Protein AF-A0A8S9WKL7-F1 (afdb_monomer_lite)

InterPro domains:
  IPR009832 Protein of unknown function DUF1397 [PF07165] (41-107)
  IPR009832 Protein of unknown function DUF1397 [PTHR20997] (5-107)

Radius of gyration: 20.12 Å; chains: 1; bounding box: 42×40×59 Å

pLDDT: mean 77.12, std 14.75, range [45.91, 96.38]

Sequence (107 aa):
MKYLLFAVMFIFIVVADQDAESALQSLQDKLPSNLLNELPSLNEGHDGIREKCLKNGNNEAYEKVLEARNEFPSCVKGRFDYEEMQKEIDEAKPTGDLDKVFRMYCR

Secondary structure (DSSP, 8-state):
-HHHHHHHHHHHHHTTSHHHHHHHHHHHTTS-HHHHTTSPPHHHHHHHHHHHHHHHS-HHHHHHHHHHHHHHHHHHHHH--HHHHHHHHHHHTTTT-HHHHHHHH--

Foldseek 3Di:
DVVVVVVVVVVVVVPPPPPPVVVVVVVLVVDDPVVNVVDDPPVCVLVVLVCVCVVPHNPVSNVVVVVVVVCVVVVCVVQDDPVVLVVVCVVCVVVVNNVVSCVVRPD

Organism: Apolygus lucorum (NCBI:txid248454)

Structure (mmCIF, N/CA/C/O backbone):
data_AF-A0A8S9WKL7-F1
#
_entry.id   AF-A0A8S9WKL7-F1
#
loop_
_atom_site.group_PDB
_atom_site.id
_atom_site.type_symbol
_atom_site.label_atom_id
_atom_site.label_alt_id
_atom_site.label_comp_id
_atom_site.label_asym_id
_atom_site.label_entity_id
_atom_site.label_seq_id
_atom_site.pdbx_PDB_ins_code
_atom_site.Cartn_x
_atom_site.Cartn_y
_atom_site.Cartn_z
_atom_site.occupancy
_atom_site.B_iso_or_equiv
_atom_site.auth_seq_id
_atom_site.auth_comp_id
_atom_site.auth_asym_id
_atom_site.auth_atom_id
_atom_site.pdbx_PDB_model_num
ATOM 1 N N . MET A 1 1 ? -23.428 24.976 -32.117 1.00 55.38 1 MET A N 1
ATOM 2 C CA . MET A 1 1 ? -23.371 23.494 -32.124 1.00 55.38 1 MET A CA 1
ATOM 3 C C . MET A 1 1 ? -21.957 22.917 -32.064 1.00 55.38 1 MET A C 1
ATOM 5 O O . MET A 1 1 ? -21.763 21.954 -31.341 1.00 55.38 1 MET A O 1
ATOM 9 N N . LYS A 1 2 ? -20.952 23.509 -32.730 1.00 49.44 2 LYS A N 1
ATOM 10 C CA . LYS A 1 2 ? -19.543 23.068 -32.628 1.00 49.44 2 LYS A CA 1
ATOM 11 C C . LYS A 1 2 ? -18.967 23.135 -31.202 1.00 49.44 2 LYS A C 1
ATOM 13 O O . LYS A 1 2 ? -18.360 22.173 -30.761 1.00 49.44 2 LYS A O 1
ATOM 18 N N . TYR A 1 3 ? -19.224 24.213 -30.459 1.00 56.84 3 TYR A N 1
ATOM 19 C CA . TYR A 1 3 ? -18.735 24.365 -29.077 1.00 56.84 3 TYR A CA 1
ATOM 20 C C . TYR A 1 3 ? -19.369 23.378 -28.085 1.00 56.84 3 TYR A C 1
ATOM 22 O O . TYR A 1 3 ? -18.711 22.960 -27.142 1.00 56.84 3 TYR A O 1
ATOM 30 N N . LEU A 1 4 ? -20.613 22.952 -28.339 1.00 54.94 4 LEU A N 1
ATOM 31 C CA . LEU A 1 4 ? -21.302 21.944 -27.529 1.00 54.94 4 LEU A CA 1
ATOM 32 C C . LEU A 1 4 ? -20.679 20.552 -27.739 1.00 54.94 4 LEU A C 1
ATOM 34 O O . LEU A 1 4 ? -20.453 19.827 -26.781 1.00 54.94 4 LEU A O 1
ATOM 38 N N . LEU A 1 5 ? -20.328 20.213 -28.986 1.00 56.44 5 LEU A N 1
ATOM 39 C CA . LEU A 1 5 ? -19.610 18.976 -29.319 1.00 56.44 5 LEU A CA 1
ATOM 40 C C . LEU A 1 5 ? -18.180 18.961 -28.756 1.00 56.44 5 LEU A C 1
ATOM 42 O O . LEU A 1 5 ? -17.739 17.932 -28.255 1.00 56.44 5 LEU A O 1
ATOM 46 N N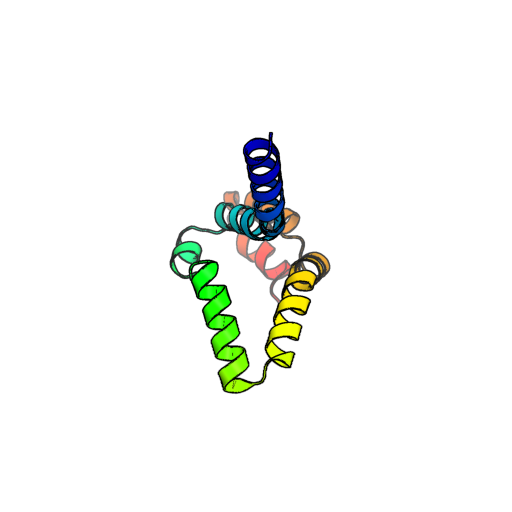 . PHE A 1 6 ? -17.478 20.100 -28.782 1.00 58.09 6 PHE A N 1
ATOM 47 C CA . PHE A 1 6 ? -16.155 20.232 -28.160 1.00 58.09 6 PHE A CA 1
ATOM 48 C C . PHE A 1 6 ? -16.210 20.113 -26.628 1.00 58.09 6 PHE A C 1
ATOM 50 O O . PHE A 1 6 ? -15.341 19.470 -26.049 1.00 58.09 6 PHE A O 1
ATOM 57 N N . ALA A 1 7 ? -17.242 20.661 -25.977 1.00 60.41 7 ALA A N 1
ATOM 58 C CA . ALA A 1 7 ? -17.430 20.529 -24.531 1.00 60.41 7 ALA A CA 1
ATOM 59 C C . ALA A 1 7 ? -17.703 19.075 -24.110 1.00 60.41 7 ALA A C 1
ATOM 61 O O . ALA A 1 7 ? -17.120 18.601 -23.142 1.00 60.41 7 ALA A O 1
ATOM 62 N N . VAL A 1 8 ? -18.523 18.339 -24.868 1.00 60.91 8 VAL A N 1
ATOM 63 C CA . VAL A 1 8 ? -18.809 16.920 -24.589 1.00 60.91 8 VAL A CA 1
ATOM 64 C C . VAL A 1 8 ? -17.565 16.044 -24.799 1.00 60.91 8 VAL A C 1
ATOM 66 O O . VAL A 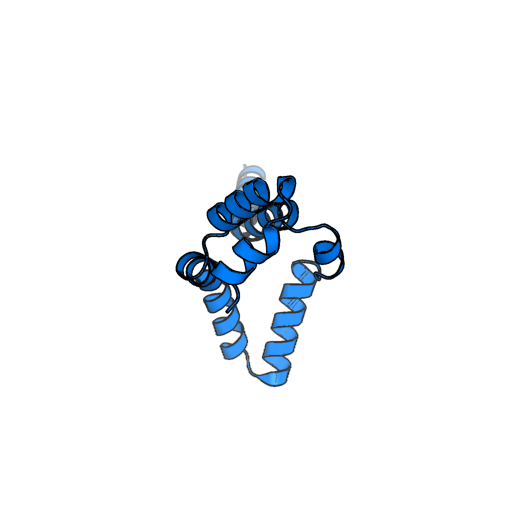1 8 ? -17.306 15.163 -23.989 1.00 60.91 8 VAL A O 1
ATOM 69 N N . MET A 1 9 ? -16.740 16.325 -25.815 1.00 58.78 9 MET A N 1
ATOM 70 C CA . MET A 1 9 ? -15.447 15.649 -26.028 1.00 58.78 9 MET A CA 1
ATOM 71 C C . MET A 1 9 ? -14.452 15.884 -24.883 1.00 58.78 9 MET A C 1
ATOM 73 O O . MET A 1 9 ? -13.782 14.948 -24.459 1.00 58.78 9 MET A O 1
ATOM 77 N N . PHE A 1 10 ? -14.379 17.105 -24.343 1.00 53.72 10 PHE A N 1
ATOM 78 C CA . PHE A 1 10 ? -13.523 17.404 -23.189 1.00 53.72 10 PHE A CA 1
ATOM 79 C C . PHE A 1 10 ? -13.960 16.657 -21.924 1.00 53.72 10 PHE A C 1
ATOM 81 O O . PHE A 1 10 ? -13.109 16.232 -21.151 1.00 53.72 10 PHE A O 1
ATOM 88 N N . ILE A 1 11 ? -15.266 16.445 -21.735 1.00 56.62 11 ILE A N 1
ATOM 89 C CA . ILE A 1 11 ? -15.802 15.692 -20.592 1.00 56.62 11 ILE A CA 1
ATOM 90 C C . ILE A 1 11 ? -15.411 14.206 -20.671 1.00 56.62 11 ILE A C 1
ATOM 92 O O . ILE A 1 11 ? -15.105 13.612 -19.645 1.00 56.62 11 ILE A O 1
ATOM 96 N N . PHE A 1 12 ? -15.347 13.611 -21.869 1.00 51.62 12 PHE A N 1
ATOM 97 C CA . PHE A 1 12 ? -14.966 12.200 -22.031 1.00 51.62 12 PHE A CA 1
ATOM 98 C C . PHE A 1 12 ? -13.481 11.915 -21.757 1.00 51.62 12 PHE A C 1
ATOM 100 O O . PHE A 1 12 ? -13.159 10.821 -21.306 1.00 51.62 12 PHE A O 1
ATOM 107 N N . ILE A 1 13 ? -12.579 12.875 -21.993 1.00 52.25 13 ILE A N 1
ATOM 108 C CA . ILE A 1 13 ? -11.132 12.684 -21.765 1.00 52.25 13 ILE A CA 1
ATOM 109 C C . ILE A 1 13 ? -10.804 12.634 -20.259 1.00 52.25 13 ILE A C 1
ATOM 111 O O . ILE A 1 13 ? -9.872 11.945 -19.861 1.00 52.25 13 ILE A O 1
ATOM 115 N N . VAL A 1 14 ? -11.589 13.308 -19.411 1.00 51.88 14 VAL A N 1
ATOM 116 C CA . VAL A 1 14 ? -11.341 13.400 -17.956 1.00 51.88 14 VAL A CA 1
ATOM 117 C C . VAL A 1 14 ? -11.737 12.119 -17.197 1.00 51.88 14 VAL A C 1
ATOM 119 O O . VAL A 1 14 ? -11.255 11.882 -16.096 1.00 51.88 14 VAL A O 1
ATOM 122 N N . VAL A 1 15 ? -12.583 11.257 -17.772 1.00 50.25 15 VAL A N 1
ATOM 123 C CA . VAL A 1 15 ? -13.156 10.086 -17.070 1.00 50.25 15 VAL A CA 1
ATOM 124 C C . VAL A 1 15 ? -12.210 8.867 -17.041 1.00 50.25 15 VAL A C 1
ATOM 126 O O . VAL A 1 15 ? -12.499 7.888 -16.365 1.00 50.25 15 VAL A O 1
ATOM 129 N N . ALA A 1 16 ? -11.055 8.904 -17.714 1.00 45.91 16 ALA A N 1
ATOM 130 C CA . ALA A 1 16 ? -10.161 7.741 -17.812 1.00 45.91 16 ALA A CA 1
ATOM 131 C C . ALA A 1 16 ? -9.210 7.521 -16.608 1.00 45.91 16 ALA A C 1
ATOM 133 O O . ALA A 1 16 ? -8.590 6.464 -16.540 1.00 45.91 16 ALA A O 1
ATOM 134 N N . ASP A 1 17 ? -9.100 8.471 -15.668 1.00 50.34 17 ASP A N 1
ATOM 135 C CA . ASP A 1 17 ? -8.138 8.415 -14.541 1.00 50.34 17 ASP A CA 1
ATOM 136 C C . ASP A 1 17 ? -8.781 8.200 -13.149 1.00 50.34 17 ASP A C 1
ATOM 138 O O . ASP A 1 17 ? -8.083 8.067 -12.144 1.00 50.34 17 ASP A O 1
ATOM 142 N N . GLN A 1 18 ? -10.116 8.139 -13.050 1.00 48.75 18 GLN A N 1
ATOM 143 C CA . GLN A 1 18 ? -10.819 8.201 -11.753 1.00 48.75 18 GLN A CA 1
ATOM 144 C C . GLN A 1 18 ? -10.622 6.974 -10.841 1.00 48.75 18 GLN A C 1
ATOM 146 O O . GLN A 1 18 ? -10.831 7.063 -9.628 1.00 48.75 18 GLN A O 1
ATOM 151 N N . ASP A 1 19 ? -10.215 5.830 -11.385 1.00 55.81 19 ASP A N 1
ATOM 152 C CA . ASP A 1 19 ? -10.228 4.564 -10.644 1.00 55.8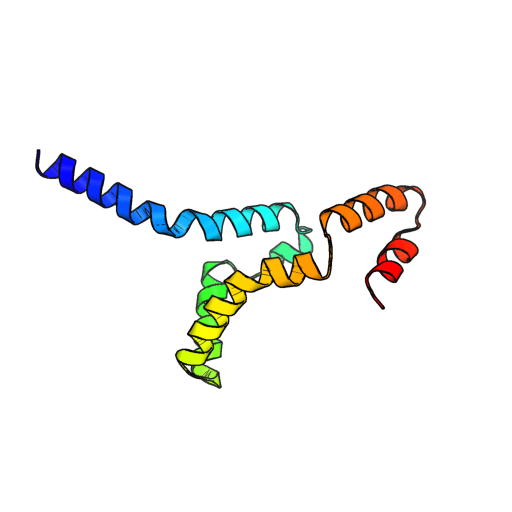1 19 ASP A CA 1
ATOM 153 C C . ASP A 1 19 ? -9.012 4.387 -9.718 1.00 55.81 19 ASP A C 1
ATOM 155 O O . ASP A 1 19 ? -9.122 3.797 -8.643 1.00 55.81 19 ASP A O 1
ATOM 159 N N . ALA A 1 20 ? -7.842 4.913 -10.094 1.00 56.22 20 ALA A N 1
ATOM 160 C CA . ALA A 1 20 ? -6.618 4.751 -9.304 1.00 56.22 20 ALA A CA 1
ATOM 161 C C . ALA A 1 20 ? -6.531 5.755 -8.140 1.00 56.22 20 ALA A C 1
ATOM 163 O O . ALA A 1 20 ? -6.132 5.386 -7.033 1.00 56.22 20 ALA A O 1
ATOM 164 N N . GLU A 1 21 ? -6.938 7.006 -8.371 1.00 59.31 21 GLU A N 1
ATOM 165 C CA . GLU A 1 21 ? -6.947 8.054 -7.342 1.00 59.31 21 GLU A CA 1
ATOM 166 C C . GLU A 1 21 ? -7.968 7.754 -6.236 1.00 59.31 21 GLU A C 1
ATOM 168 O O . GLU A 1 21 ? -7.660 7.876 -5.049 1.00 59.31 21 GLU A O 1
ATOM 173 N N . SER A 1 22 ? -9.161 7.287 -6.616 1.00 59.66 22 SER A N 1
ATOM 174 C CA . SER A 1 22 ? -10.226 6.938 -5.669 1.00 59.66 22 SER A CA 1
ATOM 175 C C . SER A 1 22 ? -9.871 5.720 -4.807 1.00 59.66 22 SER A C 1
ATOM 177 O O . SER A 1 22 ? -10.125 5.715 -3.599 1.00 59.66 22 SER A O 1
ATOM 179 N N . ALA A 1 23 ? -9.212 4.710 -5.386 1.00 61.34 23 ALA A N 1
ATOM 180 C CA . ALA A 1 23 ? -8.731 3.549 -4.645 1.00 61.34 23 ALA A CA 1
ATOM 181 C C . ALA A 1 23 ? -7.649 3.929 -3.622 1.00 61.34 23 ALA A C 1
ATOM 183 O O . ALA A 1 23 ? -7.693 3.450 -2.486 1.00 61.34 23 ALA A O 1
ATOM 184 N N . LEU A 1 24 ? -6.710 4.819 -3.970 1.00 62.84 24 LEU A N 1
ATOM 185 C CA . LEU A 1 24 ? -5.687 5.240 -3.013 1.00 62.84 24 LEU A CA 1
ATOM 186 C C . LEU A 1 24 ? -6.244 6.161 -1.915 1.00 62.84 24 LEU A C 1
ATOM 188 O O . LEU A 1 24 ? -5.842 6.024 -0.762 1.00 62.84 24 LEU A O 1
ATOM 192 N N . GLN A 1 25 ? -7.210 7.030 -2.230 1.00 63.81 25 GLN A N 1
ATOM 193 C CA . GLN A 1 25 ? -7.921 7.820 -1.214 1.00 63.81 25 GLN A CA 1
ATOM 194 C C . GLN A 1 25 ? -8.622 6.924 -0.188 1.00 63.81 25 GLN A C 1
ATOM 196 O O . GLN A 1 25 ? -8.523 7.160 1.013 1.00 63.81 25 GLN A O 1
ATOM 201 N N . SER A 1 26 ? -9.236 5.825 -0.635 1.00 63.94 26 SER A N 1
ATOM 202 C CA . SER A 1 26 ? -9.872 4.869 0.280 1.00 63.94 26 SER A CA 1
ATOM 203 C C . SER A 1 26 ? -8.881 4.152 1.213 1.00 63.94 26 SER A C 1
ATOM 205 O O . SER A 1 26 ? -9.244 3.755 2.321 1.00 63.94 26 SER A O 1
ATOM 207 N N . LEU A 1 27 ? -7.620 3.996 0.787 1.00 64.06 27 LEU A N 1
ATOM 208 C CA . LEU A 1 27 ? -6.538 3.463 1.619 1.00 64.06 27 LEU A CA 1
ATOM 209 C C . LEU A 1 27 ? -6.001 4.521 2.583 1.00 64.06 27 LEU A C 1
ATOM 211 O O . LEU A 1 27 ? -5.655 4.195 3.717 1.00 64.06 27 LEU A O 1
ATOM 215 N N . GLN A 1 28 ? -5.962 5.780 2.146 1.00 66.56 28 GLN A N 1
ATOM 216 C CA . GLN A 1 28 ? -5.513 6.910 2.949 1.00 66.56 28 GLN A CA 1
ATOM 217 C C . GLN A 1 28 ? -6.394 7.099 4.190 1.00 66.56 28 GLN A C 1
ATOM 219 O O . GLN A 1 28 ? -5.867 7.269 5.284 1.00 66.56 28 GLN A O 1
ATOM 224 N N . ASP A 1 29 ? -7.709 6.929 4.056 1.00 68.12 29 ASP A N 1
ATOM 225 C CA . ASP A 1 29 ? -8.648 6.999 5.183 1.00 68.12 29 ASP A CA 1
ATOM 226 C C . ASP A 1 29 ? -8.505 5.842 6.189 1.00 68.12 29 ASP A C 1
ATOM 228 O O . ASP A 1 2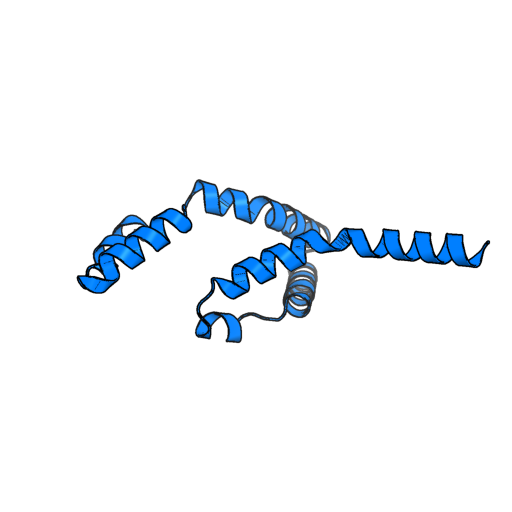9 ? -8.904 5.967 7.349 1.00 68.12 29 ASP A O 1
ATOM 232 N N . LYS A 1 30 ? -7.934 4.706 5.767 1.00 68.75 30 LYS A N 1
ATOM 233 C CA . LYS A 1 30 ? -7.726 3.523 6.622 1.00 68.75 30 LYS A CA 1
ATOM 234 C C . LYS A 1 30 ? -6.328 3.455 7.243 1.00 68.75 30 LYS A C 1
ATOM 236 O O . LYS A 1 30 ? -6.091 2.635 8.130 1.00 68.75 30 LYS A O 1
ATOM 241 N N . LEU A 1 31 ? -5.398 4.292 6.794 1.00 69.38 31 LEU A N 1
ATOM 242 C CA . LEU A 1 31 ? -4.022 4.307 7.276 1.00 69.38 31 LEU A CA 1
ATOM 243 C C . LEU A 1 31 ? -3.876 5.242 8.486 1.00 69.38 31 LEU A C 1
ATOM 245 O O . LEU A 1 31 ? -4.400 6.356 8.487 1.00 69.38 31 LEU A O 1
ATOM 249 N N . PRO A 1 32 ? -3.141 4.828 9.531 1.00 69.12 32 PRO A N 1
ATOM 250 C CA . PRO A 1 32 ? -2.933 5.673 10.692 1.00 69.12 32 PRO A CA 1
ATOM 251 C C . PRO A 1 32 ? -2.117 6.913 10.298 1.00 69.12 32 PRO A C 1
ATOM 253 O O . PRO A 1 32 ? -1.186 6.849 9.491 1.00 69.12 32 PRO A O 1
ATOM 256 N N . SER A 1 33 ? -2.474 8.064 10.870 1.00 66.56 33 SER A N 1
ATOM 257 C CA . SER A 1 33 ? -2.022 9.387 10.414 1.00 66.56 33 SER A CA 1
ATOM 258 C C . SER A 1 33 ? -0.502 9.578 10.444 1.00 66.56 33 SER A C 1
ATOM 260 O O . SER A 1 33 ? 0.034 10.378 9.686 1.00 66.56 33 SER A O 1
ATOM 262 N N . ASN A 1 34 ? 0.210 8.834 11.293 1.00 71.00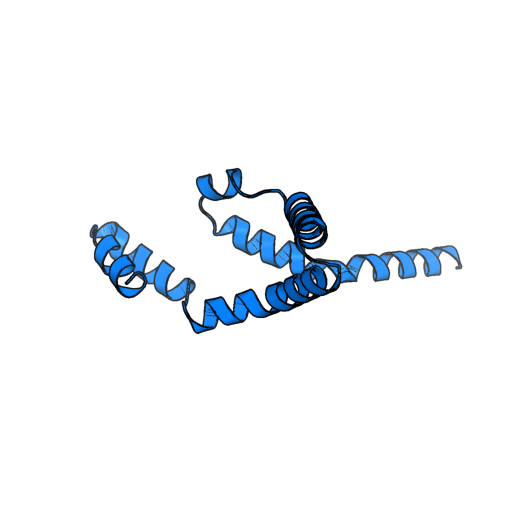 34 ASN A N 1
ATOM 263 C CA . ASN A 1 34 ? 1.672 8.830 11.338 1.00 71.00 34 ASN A CA 1
ATOM 264 C C . ASN A 1 34 ? 2.304 8.212 10.081 1.00 71.00 34 ASN A C 1
ATOM 266 O O . ASN A 1 34 ? 3.360 8.672 9.670 1.00 71.00 34 ASN A O 1
ATOM 270 N N . LEU A 1 35 ? 1.656 7.223 9.457 1.00 68.56 35 LEU A N 1
ATOM 271 C CA . LEU A 1 35 ? 2.133 6.612 8.213 1.00 68.56 35 LEU A CA 1
ATOM 272 C C . LEU A 1 35 ? 1.812 7.485 6.993 1.00 68.56 35 LEU A C 1
ATOM 274 O O . LEU A 1 35 ? 2.581 7.529 6.039 1.00 68.56 35 LEU A O 1
ATOM 278 N N . LEU A 1 36 ? 0.691 8.213 7.037 1.00 69.62 36 LEU A N 1
ATOM 279 C CA . LEU A 1 36 ? 0.274 9.121 5.963 1.00 69.62 36 LEU A CA 1
ATOM 280 C C . LEU A 1 36 ? 1.252 10.270 5.735 1.00 69.62 36 LEU A C 1
ATOM 282 O O . LEU A 1 36 ? 1.443 10.688 4.599 1.00 69.62 36 LEU A O 1
ATOM 286 N N . ASN A 1 37 ? 1.881 10.758 6.802 1.00 72.56 37 ASN A N 1
ATOM 287 C CA . ASN A 1 37 ? 2.849 11.849 6.720 1.00 72.56 37 ASN A CA 1
ATOM 288 C C . ASN A 1 37 ? 4.199 11.417 6.122 1.00 72.56 37 ASN A C 1
ATOM 290 O O . ASN A 1 37 ? 4.979 12.274 5.715 1.00 72.56 37 ASN A O 1
ATOM 294 N N . GLU A 1 38 ? 4.489 10.113 6.088 1.00 73.75 38 GLU A N 1
ATOM 295 C CA . GLU A 1 38 ? 5.718 9.560 5.500 1.00 73.75 38 GLU A CA 1
ATOM 296 C C . GLU A 1 38 ? 5.528 9.093 4.050 1.00 73.75 38 GLU A C 1
ATOM 298 O O . GLU A 1 38 ? 6.507 8.831 3.347 1.00 73.75 38 GLU A O 1
ATOM 303 N N . LEU A 1 39 ? 4.280 8.994 3.585 1.00 67.31 39 LEU A N 1
ATOM 304 C CA . LEU A 1 39 ? 3.974 8.618 2.212 1.00 67.31 39 LEU A CA 1
ATOM 305 C C . LEU A 1 39 ? 4.152 9.830 1.280 1.00 67.31 39 LEU A C 1
ATOM 307 O O . LEU A 1 39 ? 3.588 10.893 1.547 1.00 67.31 39 LEU A O 1
ATOM 311 N N . PRO A 1 40 ? 4.904 9.692 0.172 1.00 69.25 40 PRO A N 1
ATOM 312 C CA . PRO A 1 40 ? 4.960 10.731 -0.849 1.00 69.25 40 PRO A CA 1
ATOM 313 C C . PRO A 1 40 ? 3.573 10.940 -1.461 1.00 69.25 40 PRO A C 1
ATOM 315 O O . PRO A 1 40 ? 2.750 10.018 -1.482 1.00 69.25 40 PRO A O 1
ATOM 318 N N . SER A 1 41 ? 3.313 12.136 -1.999 1.00 71.56 41 SER A N 1
ATOM 319 C CA . SER A 1 41 ? 2.070 12.347 -2.741 1.00 71.56 41 SER A CA 1
ATOM 320 C C . SER A 1 41 ? 1.983 11.375 -3.922 1.00 71.56 41 SER A C 1
ATOM 322 O O . SER A 1 41 ? 2.999 10.926 -4.451 1.00 71.56 41 SER A O 1
ATOM 324 N N . LEU A 1 42 ? 0.765 11.045 -4.354 1.00 66.06 42 LEU A N 1
ATOM 325 C CA . LEU A 1 42 ? 0.521 10.105 -5.455 1.00 66.06 42 LEU A CA 1
ATOM 326 C C . LEU A 1 42 ? 1.363 10.404 -6.700 1.00 66.06 42 LEU A C 1
ATOM 328 O O . LEU A 1 42 ? 1.982 9.509 -7.275 1.00 66.06 42 LEU A O 1
ATOM 332 N N . ASN A 1 43 ? 1.404 11.680 -7.076 1.00 64.38 43 ASN A N 1
ATOM 333 C CA . ASN A 1 43 ? 2.134 12.140 -8.245 1.00 64.38 43 ASN A CA 1
ATOM 334 C C . ASN A 1 43 ? 3.656 12.063 -8.034 1.00 64.38 43 ASN A C 1
ATOM 336 O O . ASN A 1 43 ? 4.373 11.527 -8.873 1.00 64.38 43 ASN A O 1
ATOM 340 N N . GLU A 1 44 ? 4.151 12.496 -6.869 1.00 72.06 44 GLU A N 1
ATOM 341 C CA . GLU A 1 44 ? 5.575 12.370 -6.520 1.00 72.06 44 GLU A CA 1
ATOM 342 C C . GLU A 1 44 ? 6.022 10.904 -6.428 1.00 72.06 44 GLU A C 1
ATOM 344 O O . GLU A 1 44 ? 7.142 10.564 -6.808 1.00 72.06 44 GLU A O 1
ATOM 349 N N . GLY A 1 45 ? 5.147 10.014 -5.955 1.00 77.75 45 GLY A N 1
ATOM 350 C CA . GLY A 1 45 ? 5.381 8.576 -5.919 1.00 77.75 45 GLY A CA 1
ATOM 351 C C . GLY A 1 45 ? 5.480 7.981 -7.322 1.00 77.75 45 GLY A C 1
ATOM 352 O O . GLY A 1 45 ? 6.401 7.211 -7.596 1.00 77.75 45 GLY A O 1
ATOM 353 N N . HIS A 1 46 ? 4.577 8.368 -8.224 1.00 78.69 46 HIS A N 1
ATOM 354 C CA . HIS A 1 46 ? 4.580 7.917 -9.613 1.00 78.69 46 HIS A CA 1
ATOM 355 C C . HIS A 1 46 ? 5.837 8.373 -10.365 1.00 78.69 46 HIS A C 1
ATOM 357 O O . HIS A 1 46 ? 6.540 7.550 -10.963 1.00 78.69 46 HIS A O 1
ATOM 363 N N . ASP A 1 47 ? 6.168 9.661 -10.273 1.00 85.75 47 ASP A N 1
ATOM 364 C CA . ASP A 1 47 ? 7.361 10.227 -10.901 1.00 85.75 47 ASP A CA 1
ATOM 365 C C . ASP A 1 47 ? 8.645 9.655 -10.291 1.00 85.75 47 ASP A C 1
ATOM 367 O O . ASP A 1 47 ? 9.573 9.297 -11.018 1.00 85.75 47 ASP A O 1
ATOM 371 N N . GLY A 1 48 ? 8.675 9.463 -8.969 1.00 86.38 48 GLY A N 1
ATOM 372 C CA . GLY A 1 48 ? 9.803 8.853 -8.272 1.00 86.38 48 GLY A CA 1
ATOM 373 C C . GLY A 1 48 ? 10.025 7.387 -8.652 1.00 86.38 48 GLY A C 1
ATOM 374 O O . GLY A 1 48 ? 11.169 6.957 -8.819 1.00 86.38 48 GLY A O 1
ATOM 375 N N . ILE A 1 49 ? 8.955 6.606 -8.827 1.00 88.00 49 ILE A N 1
ATOM 376 C CA . ILE A 1 49 ? 9.040 5.226 -9.330 1.00 88.00 49 ILE A CA 1
ATOM 377 C C . ILE A 1 49 ? 9.557 5.226 -10.767 1.00 88.00 49 ILE A C 1
ATOM 379 O O . ILE A 1 49 ? 10.486 4.478 -11.078 1.00 88.00 49 ILE A O 1
ATOM 383 N N . ARG A 1 50 ? 9.017 6.097 -11.627 1.00 89.75 50 ARG A N 1
ATOM 384 C CA . ARG A 1 50 ? 9.460 6.224 -13.017 1.00 89.75 50 ARG A CA 1
ATOM 385 C C . ARG A 1 50 ? 10.944 6.560 -13.097 1.00 89.75 50 ARG A C 1
ATOM 387 O O . ARG A 1 50 ? 11.693 5.842 -13.754 1.00 89.75 50 ARG A O 1
ATOM 394 N N . GLU A 1 51 ? 11.393 7.590 -12.387 1.00 91.94 51 GLU A N 1
ATOM 395 C CA . GLU A 1 51 ? 12.802 7.984 -12.352 1.00 91.94 51 GLU A CA 1
ATOM 396 C C . GLU A 1 51 ? 13.696 6.830 -11.876 1.00 91.94 51 GLU A C 1
ATOM 398 O O . GLU A 1 51 ? 14.701 6.517 -12.517 1.00 91.94 51 GLU A O 1
ATOM 403 N N . LYS A 1 52 ? 13.320 6.139 -10.792 1.00 89.88 52 LYS A N 1
ATOM 404 C CA . LYS A 1 52 ? 14.093 5.005 -10.263 1.00 89.88 52 LYS A CA 1
ATOM 405 C C . LYS A 1 52 ? 14.176 3.839 -11.244 1.00 89.88 52 LYS A C 1
ATOM 407 O O . LYS A 1 52 ? 15.252 3.245 -11.366 1.00 89.88 52 LYS A O 1
ATOM 412 N N . CYS A 1 53 ? 13.083 3.521 -11.935 1.00 92.75 53 CYS A N 1
ATOM 413 C CA . CYS A 1 53 ? 13.048 2.474 -12.954 1.00 92.75 53 CYS A CA 1
ATOM 414 C C . CYS A 1 53 ? 13.919 2.835 -14.160 1.00 92.75 53 CYS A C 1
ATOM 416 O O . CYS A 1 53 ? 14.671 1.989 -14.632 1.00 92.75 53 CYS A O 1
ATOM 418 N N . LEU A 1 54 ? 13.887 4.089 -14.621 1.00 91.94 54 LEU A N 1
ATOM 419 C CA . LEU A 1 54 ? 14.719 4.537 -15.742 1.00 91.94 54 LEU A CA 1
ATOM 420 C C . LEU A 1 54 ? 16.200 4.642 -15.374 1.00 91.94 54 LEU A C 1
ATOM 422 O O . LEU A 1 54 ? 17.061 4.356 -16.200 1.00 91.94 54 LEU A O 1
ATOM 426 N N . LYS A 1 55 ? 16.507 5.027 -14.132 1.00 94.00 55 LYS A N 1
ATOM 427 C CA . LYS A 1 55 ? 17.883 5.177 -13.647 1.00 94.00 55 LYS A CA 1
ATOM 428 C C . LYS A 1 55 ? 18.596 3.840 -13.449 1.00 94.00 55 LYS A C 1
ATOM 430 O O . LYS A 1 55 ? 19.791 3.754 -13.712 1.00 94.00 55 LYS A O 1
ATOM 435 N N . ASN A 1 56 ? 17.891 2.827 -12.946 1.00 93.19 56 ASN A N 1
ATOM 436 C CA . ASN A 1 56 ? 18.490 1.536 -12.578 1.00 93.19 56 ASN A CA 1
ATOM 437 C C . ASN A 1 56 ? 18.102 0.388 -13.522 1.00 93.19 56 ASN A C 1
ATOM 439 O O . ASN A 1 56 ? 18.635 -0.712 -13.404 1.00 93.19 56 ASN A O 1
ATOM 443 N N . GLY A 1 57 ? 17.161 0.630 -14.429 1.00 88.62 57 GLY A N 1
ATOM 444 C CA . GLY A 1 57 ? 16.636 -0.345 -15.372 1.00 88.62 57 GLY A CA 1
ATOM 445 C C . GLY A 1 57 ? 16.403 0.294 -16.736 1.00 88.62 57 GLY A C 1
ATOM 446 O O . GLY A 1 57 ? 17.312 0.869 -17.329 1.00 88.62 57 GLY A O 1
ATOM 447 N N . ASN A 1 58 ? 15.191 0.147 -17.264 1.00 90.38 58 ASN A N 1
ATOM 448 C CA . ASN A 1 58 ? 14.785 0.663 -18.567 1.00 90.38 58 ASN A CA 1
ATOM 449 C C . ASN A 1 58 ? 13.263 0.910 -18.600 1.00 90.38 58 ASN A C 1
ATOM 451 O O . ASN A 1 58 ? 12.564 0.685 -17.611 1.00 90.38 58 ASN A O 1
ATOM 455 N N . ASN A 1 59 ? 12.740 1.355 -19.746 1.00 91.06 59 ASN A N 1
ATOM 456 C CA . ASN A 1 59 ? 11.296 1.556 -19.924 1.00 91.06 59 ASN A CA 1
ATOM 457 C C . ASN A 1 59 ? 10.491 0.273 -19.660 1.00 91.06 59 ASN A C 1
ATOM 459 O O . ASN A 1 59 ? 9.446 0.334 -19.030 1.00 91.06 59 ASN A O 1
ATOM 463 N N . GLU A 1 60 ? 10.993 -0.893 -20.071 1.00 93.00 60 GLU A N 1
ATOM 464 C CA . GLU A 1 60 ? 10.317 -2.176 -19.835 1.00 93.00 60 GLU A CA 1
ATOM 465 C C . GLU A 1 60 ? 10.184 -2.491 -18.334 1.00 93.00 60 GLU A C 1
ATOM 467 O O . GLU A 1 60 ? 9.169 -3.025 -17.897 1.00 93.00 60 GLU A O 1
ATOM 472 N N . ALA A 1 61 ? 11.179 -2.123 -17.521 1.00 91.62 61 ALA A N 1
ATOM 473 C CA . ALA A 1 61 ? 11.107 -2.261 -16.070 1.00 91.62 61 ALA A CA 1
ATOM 474 C C . ALA A 1 61 ? 10.007 -1.378 -15.468 1.00 91.62 61 ALA A C 1
ATOM 476 O O . ALA A 1 61 ? 9.341 -1.793 -14.524 1.00 91.62 61 ALA A O 1
ATOM 477 N N . TYR A 1 62 ? 9.803 -0.179 -16.015 1.00 89.94 62 TYR A N 1
ATOM 478 C CA . TYR A 1 62 ? 8.718 0.698 -15.589 1.00 89.94 62 TYR A CA 1
ATOM 479 C C . TYR A 1 62 ? 7.342 0.136 -15.981 1.00 89.94 62 TYR A C 1
ATOM 481 O O . TYR A 1 62 ? 6.464 0.059 -15.126 1.00 89.94 62 TYR A O 1
ATOM 489 N N . GLU A 1 63 ? 7.181 -0.361 -17.211 1.00 90.75 63 GLU A N 1
ATOM 490 C CA . GLU A 1 63 ? 5.933 -1.009 -17.649 1.00 90.75 63 GLU A CA 1
ATOM 491 C C . GLU A 1 63 ? 5.578 -2.226 -16.780 1.00 90.75 63 GLU A C 1
ATOM 493 O O . GLU A 1 63 ? 4.441 -2.363 -16.330 1.00 90.75 63 GLU A O 1
ATOM 498 N N . LYS A 1 64 ? 6.565 -3.064 -16.433 1.00 90.88 64 LYS A N 1
ATOM 499 C CA . LYS A 1 64 ? 6.365 -4.195 -15.508 1.00 90.88 64 LYS A CA 1
ATOM 500 C C . LYS A 1 64 ? 5.928 -3.756 -14.113 1.00 90.88 64 LYS A C 1
ATOM 502 O O . LYS A 1 64 ? 5.160 -4.458 -13.464 1.00 90.88 64 LYS A O 1
ATOM 507 N N . VAL A 1 65 ? 6.405 -2.608 -13.629 1.00 88.69 65 VAL A N 1
ATOM 508 C CA . VAL A 1 65 ? 5.950 -2.054 -12.345 1.00 88.69 65 VAL A CA 1
ATOM 509 C C . VAL A 1 65 ? 4.503 -1.570 -12.441 1.00 88.69 65 VAL A C 1
ATOM 511 O O . VAL A 1 65 ? 3.738 -1.784 -11.502 1.00 88.69 65 VAL A O 1
ATOM 514 N N . LEU A 1 66 ? 4.097 -0.970 -13.564 1.00 87.38 66 LEU A N 1
ATOM 515 C CA . LEU A 1 66 ? 2.703 -0.569 -13.784 1.00 87.38 66 LEU A CA 1
ATOM 516 C C . LEU A 1 66 ? 1.758 -1.775 -13.852 1.00 87.38 66 LEU A C 1
ATOM 518 O O . LEU A 1 66 ? 0.657 -1.708 -13.304 1.00 87.38 66 LEU A O 1
ATOM 522 N N . GLU A 1 67 ? 2.199 -2.873 -14.465 1.00 88.69 67 GLU A N 1
ATOM 523 C CA . GLU A 1 67 ? 1.483 -4.152 -14.479 1.00 88.69 67 GLU A CA 1
ATOM 524 C C . GLU A 1 67 ? 1.382 -4.746 -13.066 1.00 88.69 67 GLU A C 1
ATOM 526 O O . GLU A 1 67 ? 0.279 -4.974 -12.566 1.00 88.69 67 GLU A O 1
ATOM 531 N N . ALA A 1 68 ? 2.511 -4.873 -12.361 1.00 86.62 68 ALA A N 1
ATOM 532 C CA . ALA A 1 68 ? 2.556 -5.387 -10.992 1.00 86.62 68 ALA A CA 1
ATOM 533 C C . ALA A 1 68 ? 1.719 -4.547 -10.013 1.00 86.62 68 ALA A C 1
ATOM 535 O O . ALA A 1 68 ? 1.135 -5.087 -9.074 1.00 86.62 68 ALA A O 1
ATOM 536 N N . ARG A 1 69 ? 1.605 -3.230 -10.236 1.00 83.88 69 ARG A N 1
ATOM 537 C CA . ARG A 1 69 ? 0.723 -2.348 -9.457 1.00 83.88 69 ARG A CA 1
ATOM 538 C C . ARG A 1 69 ? -0.737 -2.785 -9.543 1.00 83.88 69 ARG A C 1
ATOM 540 O O . ARG A 1 69 ? -1.439 -2.704 -8.539 1.00 83.88 69 ARG A O 1
ATOM 547 N N . ASN A 1 70 ? -1.199 -3.245 -10.704 1.00 81.19 70 ASN A N 1
ATOM 548 C CA . ASN A 1 70 ? -2.576 -3.715 -10.875 1.00 81.19 70 ASN A CA 1
ATOM 549 C C . ASN A 1 70 ? -2.803 -5.080 -10.206 1.00 81.19 70 ASN A C 1
ATOM 551 O O . ASN A 1 70 ? -3.898 -5.354 -9.718 1.00 81.19 70 ASN A O 1
ATOM 555 N N . GLU A 1 71 ? -1.771 -5.922 -10.141 1.00 84.81 71 GLU A N 1
ATOM 556 C CA . GLU A 1 71 ? -1.832 -7.248 -9.511 1.00 84.81 71 GLU A CA 1
ATOM 557 C C . GLU A 1 71 ? -1.635 -7.210 -7.987 1.00 84.81 71 GLU A C 1
ATOM 559 O O . GLU A 1 71 ? -2.101 -8.102 -7.270 1.00 84.81 71 GLU A O 1
ATOM 564 N N . PHE A 1 72 ? -0.973 -6.169 -7.474 1.00 83.88 72 PHE A N 1
ATOM 565 C CA . PHE A 1 72 ? -0.619 -6.026 -6.063 1.00 83.88 72 PHE A CA 1
ATOM 566 C C . PHE A 1 72 ? -1.812 -6.192 -5.101 1.00 83.88 72 PHE A C 1
ATOM 568 O O . PHE A 1 72 ? -1.680 -6.970 -4.152 1.00 83.88 72 PHE A O 1
ATOM 575 N N . PRO A 1 73 ? -2.997 -5.580 -5.330 1.00 78.38 73 PRO A N 1
ATOM 576 C CA . PRO A 1 73 ? -4.149 -5.781 -4.450 1.00 78.38 73 PRO A CA 1
ATOM 577 C C . PRO A 1 73 ? -4.591 -7.246 -4.356 1.00 78.38 73 PRO A C 1
ATOM 579 O O . PRO A 1 73 ? -4.942 -7.713 -3.273 1.00 78.38 73 PRO A O 1
ATOM 582 N N . SER A 1 74 ? -4.551 -7.986 -5.466 1.00 82.38 74 SER A N 1
ATOM 583 C CA . SER A 1 74 ? -4.904 -9.411 -5.503 1.00 82.38 74 SER A CA 1
ATOM 584 C C . SER A 1 74 ? -3.868 -10.270 -4.778 1.00 82.38 74 SER A C 1
ATOM 586 O O . SER A 1 74 ? -4.239 -11.192 -4.054 1.00 82.38 74 SER A O 1
ATOM 588 N N . CYS A 1 75 ? -2.580 -9.938 -4.913 1.00 83.69 75 CYS A N 1
ATOM 589 C CA . CYS A 1 75 ? -1.494 -10.584 -4.176 1.00 83.69 75 CYS A CA 1
ATOM 590 C C . CYS A 1 75 ? -1.663 -10.414 -2.657 1.00 83.69 75 CYS A C 1
ATOM 592 O O . CYS A 1 75 ? -1.600 -11.392 -1.910 1.00 83.69 75 CYS A O 1
ATOM 594 N N . VAL A 1 76 ? -1.952 -9.188 -2.205 1.00 82.56 76 VAL A N 1
ATOM 595 C CA . VAL A 1 76 ? -2.173 -8.894 -0.782 1.00 82.56 76 VAL A CA 1
ATOM 596 C C . VAL A 1 76 ? -3.412 -9.623 -0.266 1.00 82.56 76 VAL A C 1
ATOM 598 O O . VAL A 1 76 ? -3.299 -10.368 0.704 1.00 82.56 76 VAL A O 1
ATOM 601 N N . LYS A 1 77 ? -4.561 -9.497 -0.944 1.00 78.00 77 LYS A N 1
ATOM 602 C CA . LYS A 1 77 ? -5.809 -10.176 -0.544 1.00 78.00 77 LYS A CA 1
ATOM 603 C C . LYS A 1 77 ? -5.669 -11.697 -0.495 1.00 78.00 77 LYS A C 1
ATOM 605 O O . LYS A 1 77 ? -6.216 -12.330 0.397 1.00 78.00 77 LYS A O 1
ATOM 610 N N . GLY A 1 78 ? -4.920 -12.294 -1.426 1.00 79.50 78 GLY A N 1
ATOM 611 C CA . GLY A 1 78 ? -4.673 -13.738 -1.439 1.00 79.50 78 GLY A CA 1
ATOM 612 C C . GLY A 1 78 ? -3.818 -14.232 -0.267 1.00 79.50 78 GLY A C 1
ATOM 613 O O . GLY A 1 78 ? -3.821 -15.426 0.032 1.00 79.50 78 GLY A O 1
ATOM 614 N N . ARG A 1 79 ? -3.082 -13.336 0.401 1.00 80.00 79 ARG A N 1
ATOM 615 C CA . ARG A 1 79 ? -2.188 -13.680 1.512 1.00 80.00 79 ARG A CA 1
ATOM 616 C C . ARG A 1 79 ? -2.706 -13.233 2.874 1.00 80.00 79 ARG A C 1
ATOM 618 O O . ARG A 1 79 ? -2.286 -13.809 3.884 1.00 80.00 79 ARG A O 1
ATOM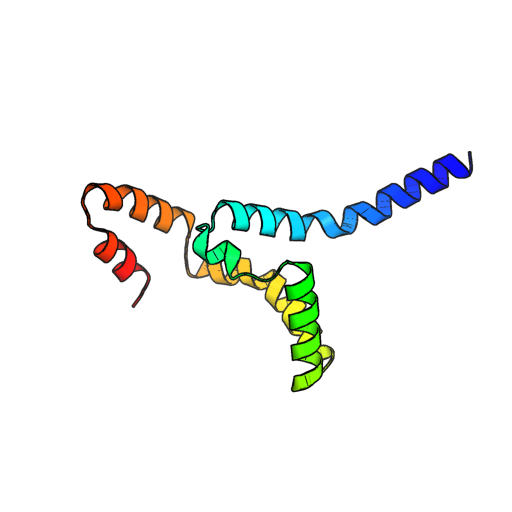 625 N N . PHE A 1 80 ? -3.532 -12.197 2.894 1.00 79.56 80 PHE A N 1
ATOM 626 C CA . PHE A 1 80 ? -3.887 -11.454 4.083 1.00 79.56 80 PHE A CA 1
ATOM 627 C C . PHE A 1 80 ? -5.248 -10.766 3.898 1.00 79.56 80 PHE A C 1
ATOM 629 O O . PHE A 1 80 ? -5.400 -9.894 3.039 1.00 79.56 80 PHE A O 1
ATOM 636 N N . ASP A 1 81 ? -6.228 -11.151 4.717 1.00 85.50 81 ASP A N 1
ATOM 637 C CA . ASP A 1 81 ? -7.509 -10.454 4.803 1.00 85.50 81 ASP A CA 1
ATOM 638 C C . ASP A 1 81 ? -7.394 -9.323 5.833 1.00 85.50 81 ASP A C 1
ATOM 640 O O . ASP A 1 81 ? -7.360 -9.535 7.047 1.00 85.50 81 ASP A O 1
ATOM 644 N N . TYR A 1 82 ? -7.279 -8.096 5.325 1.00 82.25 82 TYR A N 1
ATOM 645 C CA . TYR A 1 82 ? -7.160 -6.914 6.172 1.00 82.25 82 TYR A CA 1
ATOM 646 C C . TYR A 1 82 ? -8.417 -6.661 7.005 1.00 82.25 82 TYR A C 1
ATOM 648 O O . TYR A 1 82 ? -8.303 -6.185 8.132 1.00 82.25 82 TYR A O 1
ATOM 656 N N . GLU A 1 83 ? -9.605 -6.947 6.473 1.00 85.25 83 GLU A N 1
ATOM 657 C CA . GLU A 1 83 ? -10.854 -6.679 7.186 1.00 85.25 83 GLU A CA 1
ATOM 658 C C . GLU A 1 83 ? -11.027 -7.656 8.350 1.00 85.25 83 GLU A C 1
ATOM 660 O O . GLU A 1 83 ? -11.409 -7.243 9.447 1.00 85.25 83 GLU A O 1
ATOM 665 N N . GLU A 1 84 ? -10.658 -8.921 8.141 1.00 89.69 84 GLU A N 1
ATOM 666 C CA . GLU A 1 84 ? -10.600 -9.931 9.198 1.00 89.69 84 GLU A CA 1
ATOM 667 C C . GLU A 1 84 ? -9.578 -9.558 10.279 1.00 89.69 84 GLU A C 1
ATOM 669 O O . GLU A 1 84 ? -9.948 -9.459 11.450 1.00 89.69 84 GLU A O 1
ATOM 674 N N . MET A 1 85 ? -8.329 -9.243 9.908 1.00 88.81 85 MET A N 1
ATOM 675 C CA . MET A 1 85 ? -7.318 -8.832 10.892 1.00 88.81 85 MET A CA 1
ATOM 676 C C . MET A 1 85 ? -7.762 -7.586 11.667 1.00 88.81 85 MET A C 1
ATOM 678 O O . MET A 1 85 ? -7.567 -7.503 12.878 1.00 88.81 85 MET A O 1
ATOM 682 N N . GLN A 1 86 ? -8.351 -6.596 10.991 1.00 88.44 86 GLN A N 1
ATOM 683 C CA . GLN A 1 86 ? -8.802 -5.369 11.644 1.00 88.44 86 GLN A CA 1
ATOM 684 C C . GLN A 1 86 ? -9.901 -5.660 12.673 1.00 88.44 86 GLN A C 1
ATOM 686 O O . GLN A 1 86 ? -9.857 -5.126 13.782 1.00 88.44 86 GLN A O 1
ATOM 691 N N . LYS A 1 87 ? -10.835 -6.556 12.340 1.00 93.12 87 LYS A N 1
ATOM 692 C CA . LYS A 1 87 ? -11.861 -7.027 13.271 1.00 93.12 87 LYS A CA 1
ATOM 693 C C . LYS A 1 87 ? -11.240 -7.718 14.490 1.00 93.12 87 LYS A C 1
ATOM 695 O O . LYS A 1 87 ? -11.598 -7.389 15.618 1.00 93.12 87 LYS A O 1
ATOM 700 N N . GLU A 1 88 ? -10.281 -8.617 14.284 1.00 92.81 88 GLU A N 1
ATOM 701 C CA . GLU A 1 88 ? -9.581 -9.310 15.375 1.00 92.81 88 GLU A CA 1
ATOM 702 C C . GLU A 1 88 ? -8.793 -8.345 16.272 1.00 92.81 88 GLU A C 1
ATOM 704 O O . GLU A 1 88 ? -8.795 -8.483 17.496 1.00 92.81 88 GLU A O 1
ATOM 709 N N . ILE A 1 89 ? -8.154 -7.328 15.683 1.00 92.94 89 ILE A N 1
ATOM 710 C CA . ILE A 1 89 ? -7.501 -6.244 16.424 1.00 92.94 89 ILE A CA 1
ATOM 711 C C . ILE A 1 89 ? -8.518 -5.519 17.305 1.00 92.94 89 ILE A C 1
ATOM 713 O O . ILE A 1 89 ? -8.246 -5.287 18.482 1.00 92.94 89 ILE A O 1
ATOM 717 N N . ASP A 1 90 ? -9.677 -5.150 16.762 1.00 94.62 90 ASP A N 1
ATOM 718 C CA . ASP A 1 90 ? -10.687 -4.395 17.505 1.00 94.62 90 ASP A CA 1
ATOM 719 C C . ASP A 1 90 ? -11.316 -5.217 18.641 1.00 94.62 90 ASP A C 1
ATOM 721 O O . ASP A 1 90 ? -11.593 -4.666 19.709 1.00 94.62 90 ASP A O 1
ATOM 725 N N . GLU A 1 91 ? -11.442 -6.535 18.471 1.00 95.31 91 GLU A N 1
ATOM 726 C CA . GLU A 1 91 ? -11.866 -7.468 19.523 1.00 95.31 91 GLU A CA 1
ATOM 727 C C . GLU A 1 91 ? -10.798 -7.669 20.615 1.00 95.31 91 GLU A C 1
ATOM 729 O O . GLU A 1 91 ? -11.134 -7.767 21.797 1.00 95.31 91 GLU A O 1
ATOM 734 N N . ALA A 1 92 ? -9.511 -7.685 20.250 1.00 95.38 92 ALA A N 1
ATOM 735 C CA . ALA A 1 92 ? -8.399 -7.904 21.180 1.00 95.38 92 ALA A CA 1
ATOM 736 C C . ALA A 1 92 ? -7.900 -6.623 21.880 1.00 95.38 92 ALA A C 1
ATOM 738 O O . ALA A 1 92 ? -7.285 -6.700 22.949 1.00 95.38 92 ALA A O 1
ATOM 739 N N . LYS A 1 93 ? -8.172 -5.434 21.319 1.00 93.81 93 LYS A N 1
ATOM 740 C CA . LYS A 1 93 ? -7.871 -4.124 21.930 1.00 93.81 93 LYS A CA 1
ATOM 741 C C . LYS A 1 93 ? -8.340 -4.005 23.390 1.00 93.81 93 LYS A C 1
ATOM 743 O O . LYS A 1 93 ? -7.505 -3.665 24.227 1.00 93.81 93 LYS A O 1
ATOM 748 N N . PRO A 1 94 ? -9.621 -4.254 23.740 1.00 96.38 94 PRO A N 1
ATOM 749 C CA . PRO A 1 94 ? -10.116 -4.037 25.102 1.00 96.38 94 PRO A CA 1
ATOM 750 C C . PRO A 1 94 ? -9.520 -4.996 26.139 1.00 96.38 94 PRO A C 1
ATOM 752 O O . PRO A 1 94 ? -9.452 -4.641 27.314 1.00 96.38 94 PRO A O 1
ATOM 755 N N . THR A 1 95 ? -9.085 -6.192 25.732 1.00 95.44 95 THR A N 1
ATOM 756 C CA . THR A 1 95 ? -8.474 -7.175 26.642 1.00 95.44 95 THR A CA 1
ATOM 757 C C . THR A 1 95 ? -6.953 -7.046 26.728 1.00 95.44 95 THR A C 1
ATOM 759 O O . THR A 1 95 ? -6.346 -7.622 27.629 1.00 95.44 95 THR A O 1
ATOM 762 N N . GLY A 1 96 ? -6.334 -6.270 25.828 1.00 93.62 96 GLY A N 1
ATOM 763 C CA . GLY A 1 96 ? -4.882 -6.106 25.742 1.00 93.62 96 GLY A CA 1
ATOM 764 C C . GLY A 1 96 ? -4.169 -7.255 25.021 1.00 93.62 96 GLY A C 1
ATOM 765 O O . GLY A 1 96 ? -2.964 -7.421 25.179 1.00 93.62 96 GLY A O 1
ATOM 766 N N . ASP A 1 97 ? -4.885 -8.050 24.222 1.00 95.25 97 ASP A N 1
ATOM 767 C CA . ASP A 1 97 ? -4.381 -9.283 23.601 1.00 95.25 97 ASP A CA 1
ATOM 768 C C . ASP A 1 97 ? -3.863 -9.104 22.158 1.00 95.25 97 ASP A C 1
ATOM 770 O O . ASP A 1 97 ? -3.773 -10.071 21.397 1.00 95.25 97 ASP A O 1
ATOM 774 N N . LEU A 1 98 ? -3.491 -7.884 21.760 1.00 94.25 98 LEU A N 1
ATOM 775 C CA . LEU A 1 98 ? -3.053 -7.569 20.389 1.00 94.25 98 LEU A CA 1
ATOM 776 C C . LEU A 1 98 ? -1.876 -8.427 19.906 1.00 94.25 98 LEU A C 1
ATOM 778 O O . LEU A 1 98 ? -1.837 -8.835 18.747 1.00 94.25 98 LEU A O 1
ATOM 782 N N . ASP A 1 99 ? -0.960 -8.790 20.805 1.00 94.06 99 ASP A N 1
ATOM 783 C CA . ASP A 1 99 ? 0.179 -9.654 20.481 1.00 94.06 99 ASP A CA 1
ATOM 784 C C . ASP A 1 99 ? -0.246 -11.043 19.988 1.00 94.06 99 ASP A C 1
ATOM 786 O O . ASP A 1 99 ? 0.484 -11.692 19.237 1.00 94.06 99 ASP A O 1
ATOM 790 N N . LYS A 1 100 ? -1.411 -11.546 20.425 1.00 93.06 100 LYS A N 1
ATOM 791 C CA . LYS A 1 100 ? -1.943 -12.827 19.939 1.00 93.06 100 LYS A CA 1
ATOM 792 C C . LYS A 1 100 ? -2.386 -12.702 18.489 1.00 93.06 100 LYS A C 1
ATOM 794 O O . LYS A 1 100 ? -2.040 -13.582 17.710 1.00 93.06 100 LYS A O 1
ATOM 799 N N . VAL A 1 101 ? -3.066 -11.609 18.143 1.00 92.06 101 VAL A N 1
ATOM 800 C CA . VAL A 1 101 ? -3.496 -11.318 16.770 1.00 92.06 101 VAL A CA 1
ATOM 801 C C . VAL A 1 101 ? -2.274 -11.150 15.870 1.00 92.06 101 VAL A C 1
ATOM 803 O O . VAL A 1 101 ? -2.141 -11.860 14.879 1.00 92.06 101 VAL A O 1
ATOM 806 N N . PHE A 1 102 ? -1.296 -10.323 16.256 1.00 90.44 102 PHE A N 1
ATOM 807 C CA . PHE A 1 102 ? -0.096 -10.123 15.436 1.00 90.44 102 PHE A CA 1
ATOM 808 C C . PHE A 1 102 ? 0.700 -11.412 15.199 1.00 90.44 102 PHE A C 1
ATOM 810 O O . PHE A 1 102 ? 1.173 -11.623 14.086 1.00 90.44 102 PHE A O 1
ATOM 817 N N . ARG A 1 103 ? 0.793 -12.320 16.181 1.00 90.88 103 ARG A N 1
ATOM 818 C CA . ARG A 1 103 ? 1.441 -13.633 15.992 1.00 90.88 103 ARG A CA 1
ATOM 819 C C . ARG A 1 103 ? 0.744 -14.539 14.971 1.00 90.88 103 ARG A C 1
ATOM 821 O O . ARG A 1 103 ? 1.390 -15.443 14.446 1.00 90.88 103 ARG A O 1
ATOM 828 N N . MET A 1 104 ? -0.549 -14.351 14.701 1.00 88.00 104 MET A N 1
ATOM 829 C CA . MET A 1 104 ? -1.263 -15.155 13.699 1.00 88.00 104 MET A CA 1
ATOM 830 C C . MET A 1 104 ? -0.818 -14.802 12.274 1.00 88.00 104 MET A C 1
ATOM 832 O O . MET A 1 104 ? -0.692 -15.693 11.431 1.00 88.00 104 MET A O 1
ATOM 836 N N . TYR A 1 105 ? -0.509 -13.526 12.026 1.00 86.69 105 TYR A N 1
ATOM 837 C CA . TYR A 1 105 ? -0.175 -13.013 10.692 1.00 86.69 105 TYR A CA 1
ATOM 838 C C . TYR A 1 105 ? 1.326 -12.800 10.474 1.00 86.69 105 TYR A C 1
ATOM 840 O O . TYR A 1 105 ? 1.826 -13.052 9.376 1.00 86.69 105 TYR A O 1
ATOM 848 N N . CYS A 1 106 ? 2.053 -12.397 11.515 1.00 83.06 106 CYS A N 1
ATOM 849 C CA . CYS A 1 106 ? 3.491 -12.156 11.490 1.00 83.06 106 CYS A CA 1
ATOM 850 C C . CYS A 1 106 ? 4.217 -13.342 12.137 1.00 83.06 106 CYS A C 1
ATOM 852 O O . CYS A 1 106 ? 4.242 -13.468 13.363 1.00 83.06 106 CYS A O 1
ATOM 854 N N . ARG A 1 107 ? 4.775 -14.219 11.294 1.00 71.44 107 ARG A N 1
ATOM 855 C CA . ARG A 1 107 ? 5.641 -15.334 11.706 1.00 71.44 107 ARG A CA 1
ATOM 856 C C . ARG A 1 107 ? 7.107 -14.938 11.708 1.00 71.44 107 ARG A C 1
ATOM 858 O O . ARG A 1 107 ? 7.499 -14.206 10.773 1.00 71.44 107 ARG A O 1
#